Protein AF-A0AA43YA03-F1 (afdb_monomer)

pLDDT: mean 83.85, std 11.85, range [49.72, 96.44]

Nearest PDB structures (foldseek):
  6dg3-assembly2_C  TM=3.515E-01  e=8.436E-02  Lactiplantibacillus plantarum WCFS1
  5udv-assembly1_C  TM=3.396E-01  e=1.022E-01  Lactiplantibacillus plantarum WCFS1
  4kwe-assembly3_C  TM=3.617E-01  e=5.057E-01  Mycobacterium tuberculosis
  7ysz-assembly1_A  TM=4.944E-01  e=3.673E+00  Spiroplasma melliferum KC3
  8sue-assembly1_A  TM=3.814E-01  e=2.065E+00  Homo sapiens

Structure (mmCIF, N/CA/C/O backbone):
data_AF-A0AA43YA03-F1
#
_entry.id   AF-A0AA43YA03-F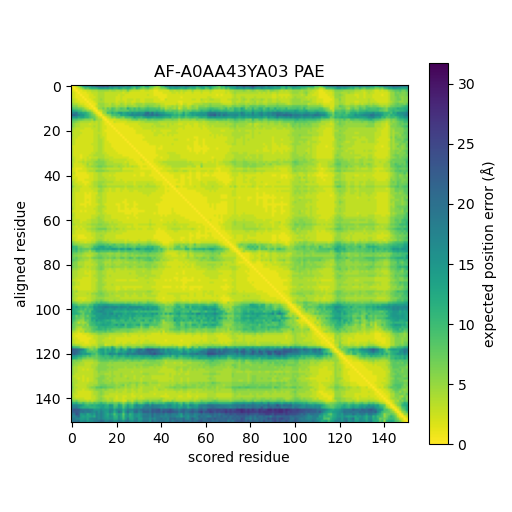1
#
loop_
_atom_site.group_PDB
_atom_site.id
_atom_site.type_symbol
_atom_site.label_atom_id
_atom_site.label_alt_id
_atom_site.label_comp_id
_atom_site.label_asym_id
_atom_site.label_entity_id
_atom_site.label_seq_id
_atom_site.pdbx_PDB_ins_code
_atom_site.Cartn_x
_atom_site.Cartn_y
_atom_site.Cartn_z
_atom_site.occupancy
_atom_site.B_iso_or_equiv
_atom_site.auth_seq_id
_atom_site.auth_comp_id
_atom_site.auth_asym_id
_atom_site.auth_atom_id
_atom_site.pdbx_PDB_model_num
ATOM 1 N N . MET A 1 1 ? -7.199 6.379 19.777 1.00 59.81 1 MET A N 1
ATOM 2 C CA . MET A 1 1 ? -6.595 5.049 19.534 1.00 59.81 1 MET A CA 1
ATOM 3 C C . MET A 1 1 ? -6.093 5.036 18.099 1.00 59.81 1 MET A C 1
ATOM 5 O O . MET A 1 1 ? -6.882 5.353 17.223 1.00 59.81 1 MET A O 1
ATOM 9 N N . ASN A 1 2 ? -4.805 4.774 17.850 1.00 81.88 2 ASN A N 1
ATOM 10 C CA . ASN A 1 2 ? -4.285 4.748 16.477 1.00 81.88 2 ASN A CA 1
ATOM 11 C C . ASN A 1 2 ? -4.699 3.446 15.801 1.00 81.88 2 ASN A C 1
ATOM 13 O O . ASN A 1 2 ? -4.346 2.366 16.273 1.00 81.88 2 ASN A O 1
ATOM 17 N N . ILE A 1 3 ? -5.461 3.560 14.718 1.00 88.06 3 ILE A N 1
ATOM 18 C CA . ILE A 1 3 ? -5.908 2.417 13.932 1.00 88.06 3 ILE A CA 1
ATOM 19 C C . ILE A 1 3 ? -5.074 2.396 12.658 1.00 88.06 3 ILE A C 1
ATOM 21 O O . ILE A 1 3 ? -5.125 3.319 11.843 1.00 88.06 3 ILE A O 1
ATOM 25 N N . THR A 1 4 ? -4.279 1.338 12.522 1.00 91.38 4 THR A N 1
ATOM 26 C CA . THR A 1 4 ? -3.304 1.202 11.444 1.00 91.38 4 THR A CA 1
ATOM 27 C C . THR A 1 4 ? -3.826 0.316 10.316 1.00 91.38 4 THR A C 1
ATOM 29 O O . THR A 1 4 ? -4.374 -0.764 10.561 1.00 91.38 4 THR A O 1
ATOM 32 N N . PHE A 1 5 ? -3.614 0.774 9.085 1.00 92.12 5 PHE A N 1
ATOM 33 C CA . PHE A 1 5 ? -3.935 0.090 7.841 1.00 92.12 5 PHE A CA 1
ATOM 34 C C . PHE A 1 5 ? -2.652 -0.204 7.064 1.00 92.12 5 PHE A C 1
ATOM 36 O O . PHE A 1 5 ? -1.873 0.701 6.768 1.00 92.12 5 PHE A O 1
ATOM 43 N N . SER A 1 6 ? -2.427 -1.471 6.737 1.00 91.88 6 SER A N 1
ATOM 44 C CA . SER A 1 6 ? -1.246 -1.922 6.006 1.00 91.88 6 SER A CA 1
ATOM 45 C C . SER A 1 6 ? -1.551 -2.285 4.565 1.00 91.88 6 SER A C 1
ATOM 47 O O . SER A 1 6 ? -2.638 -2.767 4.265 1.00 91.88 6 SER A O 1
ATOM 49 N N . ILE A 1 7 ? -0.573 -2.092 3.681 1.00 90.81 7 ILE A N 1
ATOM 50 C CA . ILE A 1 7 ? -0.689 -2.399 2.252 1.00 90.81 7 ILE A CA 1
ATOM 51 C C . ILE A 1 7 ? 0.424 -3.360 1.842 1.00 90.81 7 ILE A C 1
ATOM 53 O O . ILE A 1 7 ? 1.590 -3.123 2.151 1.00 90.81 7 ILE A O 1
ATOM 57 N N . LEU A 1 8 ? 0.063 -4.421 1.120 1.00 89.19 8 LEU A N 1
ATOM 58 C CA . LEU A 1 8 ? 0.986 -5.279 0.381 1.00 89.19 8 LEU A CA 1
ATOM 59 C C . LEU A 1 8 ? 0.431 -5.514 -1.023 1.00 89.19 8 LEU A C 1
ATOM 61 O O . LEU A 1 8 ? -0.762 -5.773 -1.195 1.00 89.19 8 LEU A O 1
ATOM 65 N N . ALA A 1 9 ? 1.302 -5.453 -2.026 1.00 86.56 9 ALA A N 1
ATOM 66 C CA . ALA A 1 9 ? 0.906 -5.630 -3.416 1.00 86.56 9 ALA A CA 1
ATOM 67 C C . ALA A 1 9 ? 1.963 -6.397 -4.199 1.00 86.56 9 ALA A C 1
ATOM 69 O O . ALA A 1 9 ? 3.133 -6.036 -4.181 1.00 86.56 9 ALA A O 1
ATOM 70 N N . ASP A 1 10 ? 1.555 -7.454 -4.895 1.00 79.44 10 ASP A N 1
ATOM 71 C CA . ASP A 1 10 ? 2.422 -8.202 -5.813 1.00 79.44 10 ASP A CA 1
ATOM 72 C C . ASP A 1 10 ? 1.587 -8.951 -6.867 1.00 79.44 10 ASP A C 1
ATOM 74 O O . ASP A 1 10 ? 1.527 -10.191 -6.858 1.00 79.44 10 ASP A O 1
ATOM 78 N N . PRO A 1 11 ? 0.861 -8.219 -7.731 1.00 73.25 11 PRO A N 1
ATOM 79 C CA . PRO A 1 11 ? 0.046 -8.821 -8.774 1.00 73.25 11 PRO A CA 1
ATOM 80 C C . PRO A 1 11 ? 0.935 -9.470 -9.849 1.00 73.25 11 PRO A C 1
ATOM 82 O O . PRO A 1 11 ? 1.856 -8.855 -10.376 1.00 73.25 11 PRO A O 1
ATOM 85 N N . LYS A 1 12 ? 0.635 -10.725 -10.210 1.00 70.06 12 LYS A N 1
ATOM 86 C CA . LYS A 1 12 ? 1.359 -11.473 -11.260 1.00 70.06 12 LYS A CA 1
ATOM 87 C C . LYS A 1 12 ? 0.868 -11.191 -12.688 1.00 70.06 12 LYS A C 1
ATOM 89 O O . LYS A 1 12 ? 1.496 -11.649 -13.638 1.00 70.06 12 LYS A O 1
ATOM 94 N N . ARG A 1 13 ? -0.271 -10.508 -12.859 1.00 64.19 13 ARG A N 1
ATOM 95 C CA . ARG A 1 13 ? -0.865 -10.255 -14.183 1.00 64.19 13 ARG A CA 1
ATOM 96 C C . ARG A 1 13 ? -0.096 -9.150 -14.913 1.00 64.19 13 ARG A C 1
ATOM 98 O O . ARG A 1 13 ? 0.183 -8.105 -14.334 1.00 64.19 13 ARG A O 1
ATOM 105 N N . GLN A 1 14 ? 0.210 -9.386 -16.190 1.00 58.03 14 GLN A N 1
ATOM 106 C CA . GLN A 1 14 ? 0.909 -8.419 -17.048 1.00 58.03 14 GLN A CA 1
ATOM 107 C C . GLN A 1 14 ? 0.011 -7.243 -17.470 1.00 58.03 14 GLN A C 1
ATOM 109 O O . GLN A 1 14 ? 0.516 -6.142 -17.667 1.00 58.03 14 GLN A O 1
ATOM 114 N N . SER A 1 15 ? -1.310 -7.441 -17.547 1.00 69.88 15 SER A N 1
ATOM 115 C CA . SER A 1 15 ? -2.286 -6.383 -17.828 1.00 69.88 15 SER A CA 1
ATOM 116 C C . SER A 1 15 ? -3.125 -6.080 -16.586 1.00 69.88 15 SER A C 1
ATOM 118 O O . SER A 1 15 ? -3.988 -6.870 -16.199 1.00 69.88 15 SER A O 1
ATOM 120 N N . ILE A 1 16 ? -2.868 -4.935 -15.959 1.00 76.62 16 ILE A N 1
ATOM 121 C CA . ILE A 1 16 ? -3.668 -4.401 -14.852 1.00 76.62 16 ILE A CA 1
ATOM 122 C C . ILE A 1 16 ? -4.315 -3.111 -15.336 1.00 76.62 16 ILE A C 1
ATOM 124 O O . ILE A 1 16 ? -3.610 -2.197 -15.767 1.00 76.62 16 ILE A O 1
ATOM 128 N N . ASP A 1 17 ? -5.641 -3.023 -15.231 1.00 83.12 17 ASP A N 1
ATOM 129 C CA . ASP A 1 17 ? -6.345 -1.754 -15.398 1.00 83.12 17 ASP A CA 1
ATOM 130 C C . ASP A 1 17 ? -6.129 -0.884 -14.154 1.00 83.12 17 ASP A C 1
ATOM 132 O O . ASP A 1 17 ? -6.839 -0.967 -13.148 1.00 83.12 17 ASP A O 1
ATOM 136 N N . TRP A 1 18 ? -5.095 -0.051 -14.225 1.00 84.31 18 TRP A N 1
ATOM 137 C CA . TRP A 1 18 ? -4.732 0.862 -13.151 1.00 84.31 18 TRP A CA 1
ATOM 138 C C . TRP A 1 18 ? -5.800 1.911 -12.859 1.00 84.31 18 TRP A C 1
ATOM 140 O O . TRP A 1 18 ? -5.903 2.341 -11.714 1.00 84.31 18 TRP A O 1
ATOM 150 N N . THR A 1 19 ? -6.617 2.291 -13.841 1.00 87.19 19 THR A N 1
ATOM 151 C CA . THR A 1 19 ? -7.699 3.263 -13.641 1.00 87.19 19 THR A CA 1
ATOM 152 C C . THR A 1 19 ? -8.731 2.699 -12.668 1.00 87.19 19 THR A C 1
ATOM 154 O O . THR A 1 19 ? -9.107 3.357 -11.694 1.00 87.19 19 THR A O 1
ATOM 157 N N . LYS A 1 20 ? -9.128 1.438 -12.878 1.00 85.75 20 LYS A N 1
ATOM 158 C CA . LYS A 1 20 ? -10.051 0.721 -11.991 1.00 85.75 20 LYS A CA 1
ATOM 159 C C . LYS A 1 20 ? -9.452 0.512 -10.597 1.00 85.75 20 LYS A C 1
ATOM 161 O O . LYS A 1 20 ? -10.113 0.806 -9.602 1.00 85.75 20 LYS A O 1
ATOM 166 N N . VAL A 1 21 ? -8.195 0.064 -10.522 1.00 86.62 21 VAL A N 1
ATOM 167 C CA . VAL A 1 21 ? -7.487 -0.156 -9.247 1.00 86.62 21 VAL A CA 1
ATOM 168 C C . VAL A 1 21 ? -7.404 1.133 -8.431 1.00 86.62 21 VAL A C 1
ATOM 170 O O . VAL A 1 21 ? -7.757 1.130 -7.253 1.00 86.62 21 VAL A O 1
ATOM 173 N N . ILE A 1 22 ? -6.991 2.246 -9.046 1.00 88.88 22 ILE A N 1
ATOM 174 C CA . ILE A 1 22 ? -6.895 3.546 -8.372 1.00 88.88 22 ILE A CA 1
ATOM 175 C C . ILE A 1 22 ? -8.264 3.956 -7.827 1.00 88.88 22 ILE A C 1
ATOM 177 O O . ILE A 1 22 ? -8.369 4.231 -6.636 1.00 88.88 22 ILE A O 1
ATOM 181 N N . SER A 1 23 ? -9.325 3.898 -8.641 1.00 89.50 23 SER A N 1
ATOM 182 C CA . SER A 1 23 ? -10.693 4.246 -8.220 1.00 89.50 23 SER A CA 1
ATOM 183 C C . SER A 1 23 ? -11.170 3.450 -6.992 1.00 89.50 23 SER A C 1
ATOM 185 O O . SER A 1 23 ? -11.755 4.007 -6.053 1.00 89.50 23 SER A O 1
ATOM 187 N N . GLN A 1 24 ? -10.869 2.150 -6.948 1.00 89.00 24 GLN A N 1
ATOM 188 C CA . GLN A 1 24 ? -11.209 1.291 -5.813 1.00 89.00 24 GLN A CA 1
ATOM 189 C C . GLN A 1 24 ? -10.418 1.668 -4.558 1.00 89.00 24 GLN A C 1
ATOM 191 O O . GLN A 1 24 ? -10.992 1.769 -3.474 1.00 89.00 24 GLN A O 1
ATOM 196 N N . ILE A 1 25 ? -9.118 1.924 -4.700 1.00 91.06 25 ILE A N 1
ATOM 197 C CA . ILE A 1 25 ? -8.256 2.367 -3.600 1.00 91.06 25 ILE A CA 1
ATOM 198 C C . ILE A 1 25 ? -8.714 3.714 -3.059 1.00 91.06 25 ILE A C 1
ATOM 200 O O . ILE A 1 25 ? -8.706 3.911 -1.842 1.00 91.06 25 ILE A O 1
ATOM 204 N N . GLU A 1 26 ? -9.174 4.624 -3.920 1.00 91.75 26 GLU A N 1
ATOM 205 C CA . GLU A 1 26 ? -9.724 5.886 -3.448 1.00 91.75 26 GLU A CA 1
ATOM 206 C C . GLU A 1 26 ? -10.944 5.690 -2.561 1.00 91.75 26 GLU A C 1
ATOM 208 O O . GLU A 1 26 ? -11.049 6.299 -1.492 1.00 91.75 26 GLU A O 1
ATOM 213 N N . THR A 1 27 ? -11.862 4.843 -3.023 1.00 91.31 27 THR A N 1
ATOM 214 C CA . THR A 1 27 ? -13.092 4.512 -2.307 1.00 91.31 27 THR A CA 1
ATOM 215 C C . THR A 1 27 ? -12.754 3.886 -0.961 1.00 91.31 27 THR A C 1
ATOM 217 O O . THR A 1 27 ? -13.173 4.401 0.074 1.00 91.31 27 THR A O 1
ATOM 220 N N . LEU A 1 28 ? -11.897 2.861 -0.960 1.00 91.19 28 LEU A N 1
ATOM 221 C CA . LEU A 1 28 ? -11.467 2.186 0.258 1.00 91.19 28 LEU A CA 1
ATOM 222 C C . LEU A 1 28 ? -10.825 3.143 1.250 1.00 91.19 28 LEU A C 1
ATOM 224 O O . LEU A 1 28 ? -11.183 3.134 2.421 1.00 91.19 28 LEU A O 1
ATOM 228 N N . THR A 1 29 ? -9.892 3.978 0.793 1.00 92.25 29 THR A N 1
ATOM 229 C CA . THR A 1 29 ? -9.159 4.899 1.669 1.00 92.25 29 THR A CA 1
ATOM 230 C C . THR A 1 29 ? -10.118 5.859 2.366 1.00 92.25 29 THR A C 1
ATOM 232 O O . THR A 1 29 ? -10.015 6.065 3.573 1.00 92.25 29 THR A O 1
ATOM 235 N N . LYS A 1 30 ? -11.101 6.405 1.636 1.00 92.94 30 LYS A N 1
ATOM 236 C CA . LYS A 1 30 ? -12.136 7.277 2.211 1.00 92.94 30 LYS A CA 1
ATOM 237 C C . LYS A 1 30 ? -12.988 6.520 3.234 1.00 92.94 30 LYS A C 1
ATOM 239 O O . LYS A 1 30 ? -13.192 7.040 4.330 1.00 92.94 30 LYS A O 1
ATOM 244 N N . THR A 1 31 ? -13.438 5.310 2.900 1.00 91.75 31 THR A N 1
ATOM 245 C CA . THR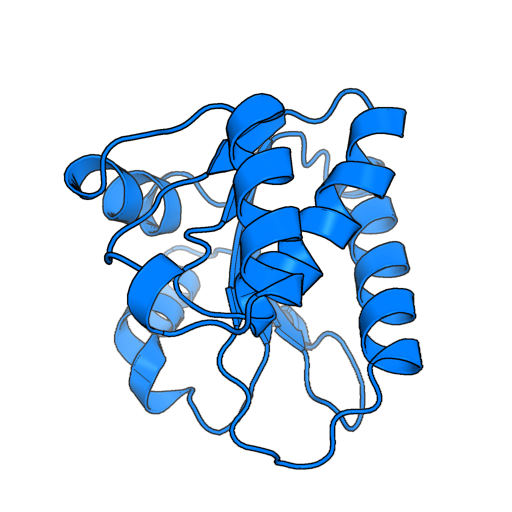 A 1 31 ? -14.246 4.456 3.785 1.00 91.75 31 THR A CA 1
ATOM 246 C C . THR A 1 31 ? -13.503 4.136 5.077 1.00 91.75 31 THR A C 1
ATOM 248 O O . THR A 1 31 ? -14.006 4.427 6.159 1.00 91.75 31 THR A O 1
ATOM 251 N N . VAL A 1 32 ? -12.269 3.632 5.002 1.00 91.31 32 VAL A N 1
ATOM 252 C CA . VAL A 1 32 ? -11.553 3.201 6.210 1.00 91.31 32 VAL A CA 1
ATOM 253 C C . VAL A 1 32 ? -11.187 4.363 7.131 1.00 91.31 32 VAL A C 1
ATOM 255 O O . VAL A 1 32 ? -11.154 4.193 8.349 1.00 91.31 32 VAL A O 1
ATOM 258 N N . ILE A 1 33 ? -10.972 5.561 6.585 1.00 91.19 33 ILE A N 1
ATOM 259 C CA . ILE A 1 33 ? -10.774 6.769 7.393 1.00 91.19 33 ILE A CA 1
ATOM 260 C C . ILE A 1 33 ? -12.086 7.189 8.064 1.00 91.19 33 ILE A C 1
ATOM 262 O O . ILE A 1 33 ? -12.122 7.365 9.280 1.00 91.19 33 ILE A O 1
ATOM 266 N N 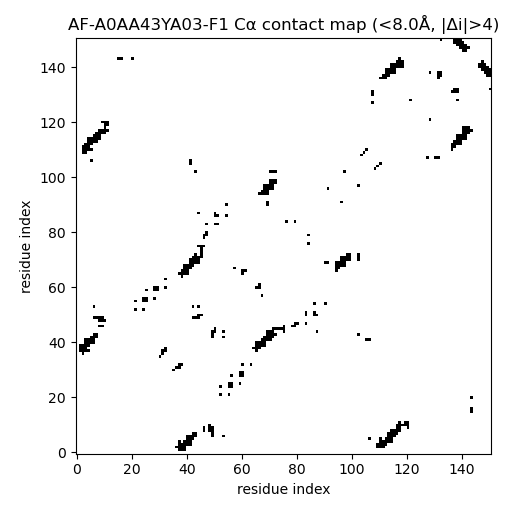. ARG A 1 34 ? -13.161 7.353 7.283 1.00 90.69 34 ARG A N 1
ATOM 267 C CA . ARG A 1 34 ? -14.422 7.949 7.758 1.00 90.69 34 ARG A CA 1
ATOM 268 C C . ARG A 1 34 ? -15.235 7.009 8.638 1.00 90.69 34 ARG A C 1
ATOM 270 O O . ARG A 1 34 ? -15.761 7.435 9.657 1.00 90.69 34 ARG A O 1
ATOM 277 N N . GLU A 1 35 ? -15.341 5.751 8.236 1.00 90.50 35 GLU A N 1
ATOM 278 C CA . GLU A 1 35 ? -16.229 4.771 8.865 1.00 90.50 35 GLU A CA 1
ATOM 279 C C . GLU A 1 35 ? -15.483 3.897 9.871 1.00 90.50 35 GLU A C 1
ATOM 281 O O . GLU A 1 35 ? -16.046 3.476 10.880 1.00 90.50 35 GLU A O 1
ATOM 286 N N . ASN A 1 36 ? -14.197 3.629 9.628 1.00 88.62 36 ASN A N 1
ATOM 287 C CA . ASN A 1 36 ? -13.416 2.724 10.470 1.00 88.62 36 ASN A CA 1
ATOM 288 C C . ASN A 1 36 ? -12.382 3.424 11.364 1.00 88.62 36 ASN A C 1
ATOM 290 O O . ASN A 1 36 ? -11.692 2.738 12.127 1.00 88.62 36 ASN A O 1
ATOM 294 N N . GLY A 1 37 ? -12.273 4.754 11.283 1.00 90.31 37 GLY A N 1
ATOM 295 C CA . GLY A 1 37 ? -11.373 5.561 12.109 1.00 90.31 37 GLY A CA 1
ATOM 296 C C . GLY A 1 37 ? -9.886 5.294 11.861 1.00 90.31 37 GLY A C 1
ATOM 297 O O . GLY A 1 37 ? -9.063 5.554 12.741 1.00 90.31 37 GLY A O 1
ATOM 298 N N . VAL A 1 38 ? -9.525 4.736 10.699 1.00 92.75 38 VAL A N 1
ATOM 299 C CA . VAL A 1 38 ? -8.124 4.559 10.304 1.00 92.75 38 VAL A CA 1
ATOM 300 C C . VAL A 1 38 ? -7.469 5.925 10.192 1.00 92.75 38 VAL A C 1
ATOM 302 O O . VAL A 1 38 ? -7.927 6.793 9.457 1.00 92.75 38 VAL A O 1
ATOM 305 N N . ASN A 1 39 ? -6.357 6.097 10.897 1.00 93.06 39 ASN A N 1
ATOM 306 C CA . ASN A 1 39 ? -5.603 7.346 10.906 1.00 93.06 39 ASN A CA 1
ATOM 307 C C . ASN A 1 39 ? -4.110 7.145 10.626 1.00 93.06 39 ASN A C 1
ATOM 309 O O . ASN A 1 39 ? -3.362 8.115 10.605 1.00 93.06 39 ASN A O 1
ATOM 313 N N . THR A 1 40 ? -3.661 5.901 10.440 1.00 94.38 40 THR A N 1
ATOM 314 C CA . THR A 1 40 ? -2.264 5.572 10.152 1.00 94.38 40 THR A CA 1
ATOM 315 C C . THR A 1 40 ? -2.192 4.559 9.016 1.00 94.38 40 THR A C 1
ATOM 317 O O . THR A 1 40 ? -2.780 3.484 9.117 1.00 94.38 40 THR A O 1
ATOM 320 N N . PHE A 1 41 ? -1.422 4.856 7.976 1.00 94.75 41 PHE A N 1
ATOM 321 C CA . PHE A 1 41 ? -1.193 3.973 6.836 1.00 94.75 41 PHE A CA 1
ATOM 322 C C . PHE A 1 41 ? 0.270 3.556 6.770 1.00 94.75 41 PHE A C 1
ATOM 324 O O . PHE A 1 41 ? 1.167 4.386 6.908 1.00 94.75 41 PHE A O 1
ATOM 331 N N . VAL A 1 42 ? 0.509 2.265 6.563 1.00 93.50 42 VAL A N 1
ATOM 332 C CA . VAL A 1 42 ? 1.849 1.676 6.554 1.00 93.50 42 VAL A CA 1
ATOM 333 C C . VAL A 1 42 ? 2.048 0.900 5.265 1.00 93.50 42 VAL A C 1
ATOM 335 O O . VAL A 1 42 ? 1.296 -0.034 4.978 1.00 93.50 42 VAL A O 1
ATOM 338 N N . CYS A 1 43 ? 3.096 1.235 4.523 1.00 92.25 43 CYS A N 1
ATOM 339 C CA . CYS A 1 43 ? 3.484 0.500 3.327 1.00 92.25 43 CYS A CA 1
ATOM 340 C C . CYS A 1 43 ? 4.991 0.221 3.344 1.00 92.25 43 CYS A C 1
ATOM 342 O O . CYS A 1 43 ? 5.777 1.091 3.732 1.00 92.25 43 CYS A O 1
ATOM 344 N N . PRO A 1 44 ? 5.434 -0.979 2.946 1.00 89.75 44 PRO A N 1
ATOM 345 C CA . PRO A 1 44 ? 6.854 -1.244 2.808 1.00 89.75 44 PRO A CA 1
ATOM 346 C C . PRO A 1 44 ? 7.444 -0.754 1.481 1.00 89.75 44 PRO A C 1
ATOM 348 O O . PRO A 1 44 ? 8.657 -0.592 1.404 1.00 89.75 44 PRO A O 1
ATOM 351 N N . CYS A 1 45 ? 6.622 -0.501 0.454 1.00 91.38 45 CYS A N 1
ATOM 352 C CA . CYS A 1 45 ? 7.059 -0.026 -0.867 1.00 91.38 45 CYS A CA 1
ATOM 353 C C . CYS A 1 45 ? 8.237 -0.828 -1.452 1.00 91.38 45 CYS A C 1
ATOM 355 O O . CYS A 1 45 ? 9.205 -0.267 -1.953 1.00 91.38 45 CYS A O 1
ATOM 357 N N . ASN A 1 46 ? 8.165 -2.157 -1.389 1.00 88.44 46 ASN A N 1
ATOM 358 C CA . ASN A 1 46 ? 9.201 -3.074 -1.861 1.00 88.44 46 ASN A CA 1
ATOM 359 C C . ASN A 1 46 ? 9.163 -3.322 -3.377 1.00 88.44 46 ASN A C 1
ATOM 361 O O . ASN A 1 46 ? 10.031 -4.024 -3.898 1.00 88.44 46 ASN A O 1
ATOM 365 N N . ASN A 1 47 ? 8.151 -2.819 -4.084 1.00 89.12 47 ASN A N 1
ATOM 366 C CA . ASN A 1 47 ? 8.025 -2.924 -5.535 1.00 89.12 47 ASN A CA 1
ATOM 367 C C . ASN A 1 47 ? 7.211 -1.753 -6.110 1.00 89.12 47 ASN A C 1
ATOM 369 O O . ASN A 1 47 ? 6.645 -0.946 -5.374 1.00 89.12 47 ASN A O 1
ATOM 373 N N . SER A 1 48 ? 7.138 -1.681 -7.443 1.00 89.94 48 SER A N 1
ATOM 374 C CA . SER A 1 48 ? 6.445 -0.588 -8.135 1.00 89.94 48 SER A CA 1
ATOM 375 C C . SER A 1 48 ? 4.953 -0.498 -7.801 1.00 89.94 48 SER A C 1
ATOM 377 O O . SER A 1 48 ? 4.427 0.606 -7.716 1.00 89.94 48 SER A O 1
ATOM 379 N N . TYR A 1 49 ? 4.277 -1.629 -7.586 1.00 89.62 49 TYR A N 1
ATOM 380 C CA . TYR A 1 49 ? 2.845 -1.650 -7.289 1.00 89.62 49 TYR A CA 1
ATOM 381 C C . TYR A 1 49 ? 2.556 -1.038 -5.919 1.00 89.62 49 TYR A C 1
ATOM 383 O O . TYR A 1 49 ? 1.697 -0.171 -5.797 1.00 89.62 49 TYR A O 1
ATOM 391 N N . GLU A 1 50 ? 3.320 -1.438 -4.902 1.00 92.12 50 GLU A N 1
ATOM 392 C CA . GLU A 1 50 ? 3.206 -0.889 -3.548 1.00 92.12 50 GLU A CA 1
ATOM 393 C C . GLU A 1 50 ? 3.479 0.620 -3.517 1.00 92.12 50 GLU A C 1
ATOM 395 O O . GLU A 1 50 ? 2.784 1.347 -2.812 1.00 92.12 50 GLU A O 1
ATOM 400 N N . ILE A 1 51 ? 4.436 1.100 -4.321 1.00 93.94 51 ILE A N 1
ATOM 401 C CA . ILE A 1 51 ? 4.752 2.531 -4.442 1.00 93.94 51 ILE A CA 1
ATOM 402 C C . ILE A 1 51 ? 3.568 3.310 -5.030 1.00 93.94 51 ILE A C 1
ATOM 404 O O . ILE A 1 51 ? 3.154 4.311 -4.454 1.00 93.94 51 ILE A O 1
ATOM 408 N N . ILE A 1 52 ? 2.998 2.840 -6.145 1.00 92.19 52 ILE A N 1
ATOM 409 C CA . ILE A 1 52 ? 1.872 3.509 -6.824 1.00 92.19 52 ILE A CA 1
ATOM 410 C C . ILE A 1 52 ? 0.630 3.549 -5.924 1.00 92.19 52 ILE A C 1
ATOM 412 O O . ILE A 1 52 ? -0.025 4.586 -5.793 1.00 92.19 52 ILE A O 1
ATOM 416 N N . LEU A 1 53 ? 0.310 2.424 -5.278 1.00 93.00 53 LEU A N 1
ATOM 417 C CA . LEU A 1 53 ? -0.828 2.347 -4.364 1.00 93.00 53 LEU A CA 1
ATOM 418 C C . LEU A 1 53 ? -0.642 3.260 -3.153 1.00 93.00 53 LEU A C 1
ATOM 420 O O . LEU A 1 53 ? -1.585 3.934 -2.743 1.00 93.00 53 LEU A O 1
ATOM 424 N N . PHE A 1 54 ? 0.561 3.296 -2.579 1.00 95.56 54 PHE A N 1
ATOM 425 C CA . PHE A 1 54 ? 0.809 4.106 -1.396 1.00 95.56 54 PHE A CA 1
ATOM 426 C C . PHE A 1 54 ? 0.786 5.602 -1.700 1.00 95.56 54 PHE A C 1
ATOM 428 O O . PHE A 1 54 ? 0.181 6.341 -0.930 1.00 95.56 54 PHE A O 1
ATOM 435 N N . ASP A 1 55 ? 1.339 6.038 -2.836 1.00 95.88 55 ASP A N 1
ATOM 436 C CA . ASP A 1 55 ? 1.200 7.424 -3.301 1.00 95.88 55 ASP A CA 1
ATOM 437 C C . ASP A 1 55 ? -0.279 7.823 -3.422 1.00 95.88 55 ASP A C 1
ATOM 439 O O . ASP A 1 55 ? -0.707 8.816 -2.836 1.00 95.88 55 ASP A O 1
ATOM 443 N N . THR A 1 56 ? -1.097 6.982 -4.065 1.00 94.50 56 THR A N 1
ATOM 444 C CA . THR A 1 56 ? -2.551 7.206 -4.187 1.00 94.50 56 THR A CA 1
ATOM 445 C C . THR A 1 56 ? -3.210 7.393 -2.814 1.00 94.50 56 THR A C 1
ATOM 447 O O . THR A 1 56 ? -3.980 8.331 -2.597 1.00 94.50 56 THR A O 1
ATOM 450 N N . ILE A 1 57 ? -2.876 6.530 -1.853 1.00 95.56 57 ILE A N 1
ATOM 451 C CA . ILE A 1 57 ? -3.396 6.597 -0.482 1.00 95.56 57 ILE A CA 1
ATOM 452 C C . ILE A 1 57 ? -2.931 7.875 0.230 1.00 95.56 57 ILE A C 1
ATOM 454 O O . ILE A 1 57 ? -3.734 8.503 0.924 1.00 95.56 57 ILE A O 1
ATOM 458 N N . ILE A 1 58 ? -1.679 8.300 0.037 1.00 96.44 58 ILE A N 1
ATOM 459 C CA . ILE A 1 58 ? -1.130 9.541 0.603 1.00 96.44 58 ILE A CA 1
ATOM 460 C C . ILE A 1 58 ? -1.910 10.757 0.099 1.00 96.44 58 ILE A C 1
ATOM 462 O O . ILE A 1 58 ? -2.380 11.558 0.912 1.00 96.44 58 ILE A O 1
ATOM 466 N N . GLN A 1 59 ? -2.115 10.877 -1.217 1.00 95.06 59 GLN A N 1
ATOM 467 C CA . GLN A 1 59 ? -2.821 12.023 -1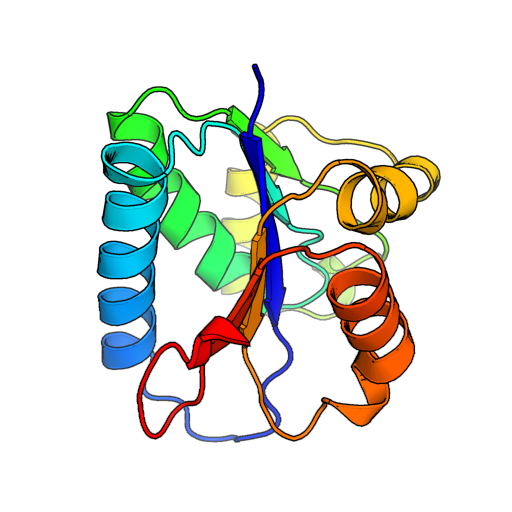.809 1.00 95.06 59 GLN A CA 1
ATOM 468 C C . GLN A 1 59 ? -4.253 12.178 -1.274 1.00 95.06 59 GLN A C 1
ATOM 470 O O . GLN A 1 59 ? -4.783 13.289 -1.167 1.00 95.06 59 GLN A O 1
ATOM 475 N N . ILE A 1 60 ? -4.890 11.066 -0.911 1.00 94.12 60 ILE A N 1
ATOM 476 C CA . ILE A 1 60 ? -6.253 11.054 -0.382 1.00 94.12 60 ILE A CA 1
ATOM 477 C C . ILE A 1 60 ? -6.245 11.289 1.121 1.00 94.12 60 ILE A C 1
ATOM 479 O O . ILE A 1 60 ? -6.925 12.195 1.599 1.00 94.12 60 ILE A O 1
ATOM 483 N N . GLY A 1 61 ? -5.472 10.503 1.871 1.00 93.31 61 GLY A N 1
ATOM 484 C CA . GLY A 1 61 ? -5.473 10.534 3.330 1.00 93.31 61 GLY A CA 1
ATOM 485 C C . GLY A 1 61 ? -4.902 11.829 3.918 1.00 93.31 61 GLY A C 1
ATOM 486 O O . GLY A 1 61 ? -5.309 12.216 5.012 1.00 93.31 61 GLY A O 1
ATOM 487 N N . LYS A 1 62 ? -4.041 12.558 3.189 1.00 94.00 62 LYS A N 1
ATOM 488 C CA . LYS A 1 62 ? -3.573 13.899 3.588 1.00 94.00 62 LYS A CA 1
ATOM 489 C C . LYS A 1 62 ? -4.729 14.873 3.809 1.00 94.00 62 LYS A C 1
ATOM 491 O O . LYS A 1 62 ? -4.699 15.651 4.755 1.00 94.00 62 LYS A O 1
ATOM 496 N N . LYS A 1 63 ? -5.792 14.771 3.003 1.00 94.00 63 LYS A N 1
ATOM 497 C CA . LYS A 1 63 ? -7.012 15.591 3.140 1.00 94.00 63 LYS A CA 1
ATOM 498 C C . LYS A 1 63 ? -7.779 15.308 4.437 1.00 94.00 63 LYS A C 1
ATOM 500 O O . LYS A 1 63 ? -8.698 16.044 4.775 1.00 94.00 63 LYS A O 1
ATOM 505 N N . PHE A 1 64 ? -7.410 14.243 5.147 1.00 92.38 64 PHE A N 1
ATOM 506 C CA . PHE A 1 64 ? -8.023 13.791 6.390 1.00 92.38 64 PHE A CA 1
ATOM 507 C C . PHE A 1 64 ? -7.028 13.751 7.561 1.00 92.38 64 PHE A C 1
ATOM 509 O O . PHE A 1 64 ? -7.301 13.086 8.558 1.00 92.38 64 PHE A O 1
ATOM 516 N N . ASN A 1 65 ? -5.876 14.428 7.457 1.00 91.81 65 ASN A N 1
ATOM 517 C CA . ASN A 1 65 ? -4.827 14.437 8.487 1.00 91.81 65 ASN A CA 1
ATOM 518 C C . ASN A 1 65 ? -4.350 13.030 8.904 1.00 91.81 65 ASN A C 1
ATOM 520 O O . ASN A 1 65 ? -3.986 12.802 10.059 1.00 91.81 65 ASN A O 1
ATOM 524 N N . ALA A 1 66 ? -4.359 12.070 7.974 1.00 94.00 66 ALA A N 1
ATOM 525 C CA . ALA A 1 66 ? -3.825 10.742 8.235 1.00 94.00 66 ALA A CA 1
ATOM 526 C C . ALA A 1 66 ? -2.290 10.769 8.329 1.00 94.00 66 ALA A C 1
ATOM 528 O O . ALA A 1 66 ? -1.614 11.551 7.661 1.00 94.00 66 ALA A O 1
ATOM 529 N N . LYS A 1 67 ? -1.740 9.870 9.143 1.00 95.00 67 LYS A N 1
ATOM 530 C CA . LYS A 1 67 ? -0.306 9.620 9.267 1.00 95.00 67 LYS A CA 1
ATOM 531 C C . LYS A 1 67 ? 0.133 8.537 8.285 1.00 95.00 67 LYS A C 1
ATOM 533 O O . LYS A 1 67 ? -0.548 7.523 8.130 1.00 95.00 67 LYS A O 1
ATOM 538 N N . PHE A 1 68 ? 1.306 8.705 7.686 1.00 95.06 68 PHE A N 1
ATOM 539 C CA . PHE A 1 68 ? 1.866 7.767 6.715 1.00 95.06 68 PHE A CA 1
ATOM 540 C C . PHE A 1 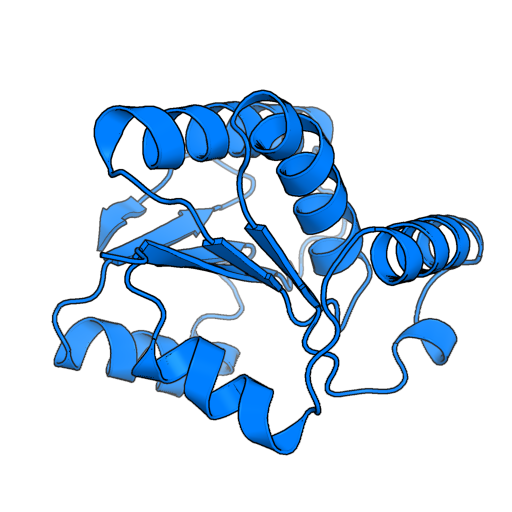68 ? 3.240 7.297 7.160 1.00 95.06 68 PHE A C 1
ATOM 542 O O . PHE A 1 68 ? 4.046 8.093 7.640 1.00 95.06 68 PHE A O 1
ATOM 549 N N . ILE A 1 69 ? 3.490 6.001 7.006 1.00 93.50 69 ILE A N 1
ATOM 550 C CA . ILE A 1 69 ? 4.743 5.371 7.394 1.00 93.50 69 ILE A CA 1
ATOM 551 C C . ILE A 1 69 ? 5.247 4.492 6.249 1.00 93.50 69 ILE A C 1
ATOM 553 O O . ILE A 1 69 ? 4.590 3.527 5.845 1.00 93.50 69 ILE A O 1
ATOM 557 N N . LEU A 1 70 ? 6.443 4.805 5.768 1.00 92.19 70 LEU A N 1
ATOM 558 C CA . LEU A 1 70 ? 7.214 3.989 4.845 1.00 92.19 70 LEU A CA 1
ATOM 559 C C . LEU A 1 70 ? 8.158 3.079 5.633 1.00 92.19 70 LEU A C 1
ATOM 561 O O . LEU A 1 70 ? 8.882 3.512 6.527 1.00 92.19 70 LEU A O 1
ATOM 565 N N . THR A 1 71 ? 8.153 1.793 5.302 1.00 88.31 71 THR A N 1
ATOM 566 C CA . THR A 1 71 ? 8.851 0.776 6.094 1.00 88.31 71 THR A CA 1
ATOM 567 C C . THR A 1 71 ? 9.670 -0.179 5.211 1.00 88.31 71 THR A C 1
ATOM 569 O O . THR A 1 71 ? 9.368 -1.371 5.106 1.00 88.31 71 THR A O 1
ATOM 572 N N . PRO A 1 72 ? 10.701 0.339 4.521 1.00 81.50 72 PRO A N 1
ATOM 573 C CA . PRO A 1 72 ? 11.358 -0.363 3.427 1.00 81.50 72 PRO A CA 1
ATOM 574 C C . PRO A 1 72 ? 12.163 -1.559 3.935 1.00 81.50 72 PRO A C 1
ATOM 576 O O . PRO A 1 72 ? 12.833 -1.471 4.960 1.00 81.50 72 PRO A O 1
ATOM 579 N N . TYR A 1 73 ? 12.129 -2.679 3.205 1.00 73.31 73 TYR A N 1
ATOM 580 C CA . TYR A 1 73 ? 12.888 -3.893 3.557 1.00 73.31 73 TYR A CA 1
ATOM 581 C C . TYR A 1 73 ? 13.960 -4.290 2.556 1.00 73.31 73 TYR A C 1
ATOM 583 O O . TYR A 1 73 ? 14.758 -5.191 2.817 1.00 73.31 73 TYR A O 1
ATOM 591 N N . LYS A 1 74 ? 13.944 -3.676 1.379 1.00 73.94 74 LYS A N 1
ATOM 592 C CA . LYS A 1 74 ? 14.866 -3.964 0.290 1.00 73.94 74 LYS A CA 1
ATOM 593 C C . LYS A 1 74 ? 15.258 -2.664 -0.386 1.00 73.94 74 LYS A C 1
ATOM 595 O O . LYS A 1 74 ? 14.521 -1.682 -0.344 1.00 73.94 74 LYS A O 1
ATOM 600 N N . ASN A 1 75 ? 16.386 -2.700 -1.084 1.00 82.06 75 ASN A N 1
ATOM 601 C CA . ASN A 1 75 ? 16.808 -1.617 -1.966 1.00 82.06 75 ASN A CA 1
ATOM 602 C C . ASN A 1 75 ? 15.949 -1.605 -3.241 1.00 82.06 75 ASN A C 1
ATOM 604 O O . ASN A 1 75 ? 16.411 -1.997 -4.313 1.00 82.06 75 ASN A O 1
ATOM 608 N N . VAL A 1 76 ? 14.689 -1.173 -3.106 1.00 86.25 76 VAL A N 1
ATOM 609 C CA . VAL A 1 76 ? 13.680 -1.151 -4.178 1.00 86.25 76 VAL A CA 1
ATOM 610 C C . VAL A 1 76 ? 14.100 -0.279 -5.360 1.00 86.25 76 VAL A C 1
ATOM 612 O O . VAL A 1 76 ? 13.779 -0.592 -6.503 1.00 86.25 76 VAL A O 1
ATOM 615 N N . GLU A 1 77 ? 14.905 0.757 -5.112 1.00 86.25 77 GLU A N 1
ATOM 616 C CA . GLU A 1 77 ? 15.409 1.671 -6.139 1.00 86.25 77 GLU A CA 1
ATOM 617 C C . GLU A 1 77 ? 16.210 0.989 -7.254 1.00 86.25 77 GLU A C 1
ATOM 619 O O . GLU A 1 77 ? 16.322 1.551 -8.340 1.00 86.25 77 GLU A O 1
ATOM 624 N N . LYS A 1 78 ? 16.778 -0.199 -6.997 1.00 87.31 78 LYS A N 1
ATOM 625 C CA . LYS A 1 78 ? 17.511 -0.985 -8.004 1.00 87.31 78 LYS A CA 1
ATOM 626 C C . LYS A 1 78 ? 16.592 -1.803 -8.915 1.00 87.31 78 LYS A C 1
ATOM 628 O O . LYS A 1 78 ? 17.054 -2.337 -9.914 1.00 87.31 78 LYS A O 1
ATOM 633 N N . THR A 1 79 ? 15.320 -1.947 -8.548 1.00 86.69 79 THR A N 1
ATOM 634 C CA . THR A 1 79 ? 14.374 -2.888 -9.173 1.00 86.69 79 THR A CA 1
ATOM 635 C C . THR A 1 79 ? 13.157 -2.212 -9.803 1.00 86.69 79 THR A C 1
ATOM 637 O O . THR A 1 79 ? 12.270 -2.894 -10.308 1.00 86.69 79 THR A O 1
ATOM 640 N N . ILE A 1 80 ? 13.079 -0.881 -9.755 1.00 88.81 80 ILE A N 1
ATOM 641 C CA . ILE A 1 80 ? 11.943 -0.098 -10.256 1.00 88.81 80 ILE A CA 1
ATOM 642 C C . ILE A 1 80 ? 12.378 0.835 -11.384 1.00 88.81 80 ILE A C 1
ATOM 644 O O . ILE A 1 80 ? 13.542 1.216 -11.477 1.00 88.81 80 ILE A O 1
ATOM 648 N N . SER A 1 81 ? 11.430 1.214 -12.243 1.00 90.94 81 SER A N 1
ATOM 649 C CA . SER A 1 81 ? 11.683 2.157 -13.336 1.00 90.94 81 SER A CA 1
ATOM 650 C C . SER A 1 81 ? 12.035 3.555 -12.813 1.00 90.94 81 SER A C 1
ATOM 652 O O . SER A 1 81 ? 11.673 3.919 -11.692 1.00 90.94 81 SER A O 1
ATOM 654 N N . SER A 1 82 ? 12.661 4.387 -13.651 1.00 91.50 82 SER A N 1
ATOM 655 C CA . SER A 1 82 ? 12.980 5.782 -13.310 1.00 91.50 82 SER A CA 1
ATOM 656 C C . SER A 1 82 ? 11.743 6.593 -12.904 1.00 91.50 82 SER A C 1
ATOM 658 O O . SER A 1 82 ? 11.803 7.374 -11.957 1.00 91.50 82 SER A O 1
ATOM 660 N N . LYS A 1 83 ? 10.598 6.361 -13.567 1.00 92.50 83 LYS A N 1
ATOM 661 C CA . LYS A 1 83 ? 9.318 7.006 -13.228 1.00 92.50 83 LYS A CA 1
ATOM 662 C C . LYS A 1 83 ? 8.873 6.641 -11.811 1.00 92.50 83 LYS A C 1
ATOM 664 O O . LYS A 1 83 ? 8.522 7.518 -11.027 1.00 92.50 83 LYS A O 1
ATOM 669 N N . THR A 1 84 ? 8.917 5.358 -11.463 1.00 92.25 84 THR A N 1
ATOM 670 C CA . THR A 1 84 ? 8.525 4.898 -10.126 1.00 92.25 84 THR A CA 1
ATOM 671 C C . THR A 1 84 ? 9.540 5.310 -9.061 1.00 92.25 84 THR A C 1
ATOM 673 O O . THR A 1 84 ? 9.159 5.590 -7.928 1.00 92.25 84 THR A O 1
ATOM 676 N N . LYS A 1 85 ? 10.825 5.413 -9.418 1.00 94.06 85 LYS A N 1
ATOM 677 C CA . LYS A 1 85 ? 11.869 5.923 -8.524 1.00 94.06 85 LYS A CA 1
ATOM 678 C C . LYS A 1 85 ? 11.612 7.375 -8.125 1.00 94.06 85 LYS A C 1
ATOM 680 O O . LYS A 1 85 ? 11.717 7.696 -6.948 1.00 94.06 85 LYS A O 1
ATOM 685 N N . TYR A 1 86 ? 11.207 8.216 -9.076 1.00 93.75 86 TYR A N 1
ATOM 686 C CA . TYR A 1 86 ? 10.818 9.597 -8.788 1.00 93.75 86 TYR A CA 1
ATOM 687 C C . TYR A 1 86 ? 9.655 9.672 -7.783 1.00 93.75 86 TYR A C 1
ATOM 689 O O . TYR A 1 86 ? 9.743 10.399 -6.796 1.00 93.75 86 TYR A O 1
ATOM 697 N N . LEU A 1 87 ? 8.608 8.859 -7.981 1.00 94.56 87 LEU A N 1
ATOM 698 C CA . LEU A 1 87 ? 7.493 8.756 -7.029 1.00 94.56 87 LEU A CA 1
ATOM 699 C C . LEU A 1 87 ? 7.969 8.305 -5.643 1.00 94.56 87 LEU A C 1
ATOM 701 O O . LEU A 1 87 ? 7.619 8.919 -4.640 1.00 94.56 87 LEU A O 1
ATOM 705 N N . TYR A 1 88 ? 8.810 7.273 -5.582 1.00 94.88 88 TYR A N 1
ATOM 706 C CA . TYR A 1 88 ? 9.341 6.760 -4.322 1.00 94.88 88 TYR A CA 1
ATOM 707 C C . TYR A 1 88 ? 10.138 7.814 -3.541 1.00 94.88 88 TYR A C 1
ATOM 709 O O . TYR A 1 88 ? 9.938 7.966 -2.338 1.00 94.88 88 TYR A O 1
ATOM 717 N N . THR A 1 89 ? 10.981 8.597 -4.222 1.00 93.88 89 THR A N 1
ATOM 718 C CA . THR A 1 89 ? 11.720 9.704 -3.599 1.00 93.88 89 THR A CA 1
ATOM 719 C C . THR A 1 89 ? 10.790 10.786 -3.051 1.00 93.88 89 THR A C 1
ATOM 721 O O . THR A 1 89 ? 11.064 11.340 -1.987 1.00 93.88 89 THR A O 1
ATOM 724 N N . ASN A 1 90 ? 9.681 11.082 -3.733 1.00 94.94 90 ASN A N 1
ATOM 725 C CA . ASN A 1 90 ? 8.689 12.024 -3.215 1.00 94.94 90 ASN A CA 1
ATOM 726 C C . ASN A 1 90 ? 7.998 11.473 -1.965 1.00 94.94 90 ASN A C 1
ATOM 728 O O . ASN A 1 90 ? 7.954 12.171 -0.958 1.00 94.94 90 ASN A O 1
ATOM 732 N N . ILE A 1 91 ? 7.574 10.204 -1.974 1.00 95.38 91 ILE A N 1
ATOM 733 C CA . ILE A 1 91 ? 7.001 9.546 -0.789 1.00 95.38 91 ILE A CA 1
ATOM 734 C C . ILE A 1 91 ? 7.960 9.645 0.402 1.00 95.38 91 ILE A C 1
ATOM 736 O O . ILE A 1 91 ? 7.547 10.052 1.482 1.00 95.38 91 ILE A O 1
ATOM 740 N N . GLN A 1 92 ? 9.245 9.326 0.215 1.00 93.75 92 GLN A N 1
ATOM 741 C CA . GLN A 1 92 ? 10.252 9.378 1.284 1.00 93.75 92 GLN A CA 1
ATOM 742 C C . GLN A 1 92 ? 10.380 10.757 1.949 1.00 93.75 92 GLN A C 1
ATOM 744 O O . GLN A 1 92 ? 10.762 10.832 3.112 1.00 93.75 92 GLN A O 1
ATOM 749 N N . ARG A 1 93 ? 10.076 11.842 1.231 1.00 93.19 93 ARG A N 1
ATOM 750 C CA . ARG A 1 93 ? 10.113 13.210 1.773 1.00 93.19 93 ARG A CA 1
ATOM 751 C C . ARG A 1 93 ? 8.854 13.581 2.555 1.00 93.19 93 ARG A C 1
ATOM 753 O O . ARG A 1 93 ? 8.883 14.543 3.313 1.00 93.19 93 ARG A O 1
ATOM 760 N N . GLU A 1 94 ? 7.757 12.862 2.345 1.00 92.81 94 GLU A N 1
ATOM 761 C CA . GLU A 1 94 ? 6.430 13.225 2.850 1.00 92.81 94 GLU A CA 1
ATOM 762 C C . GLU A 1 94 ? 5.962 12.386 4.041 1.00 92.81 94 GLU A C 1
ATOM 764 O O . GLU A 1 94 ? 4.963 12.731 4.674 1.00 92.81 94 GLU A O 1
ATOM 769 N N . VAL A 1 95 ? 6.632 11.268 4.325 1.00 94.81 95 VAL A N 1
ATOM 770 C CA . VAL A 1 95 ? 6.162 10.258 5.280 1.00 94.81 95 VAL A CA 1
ATOM 771 C C . VAL A 1 95 ? 7.236 9.899 6.299 1.00 94.81 95 VAL A C 1
ATOM 773 O O . VAL A 1 95 ? 8.431 10.042 6.042 1.00 94.81 95 VAL A O 1
ATOM 776 N N . ASP A 1 96 ? 6.817 9.355 7.440 1.00 92.44 96 ASP A N 1
ATOM 777 C CA . ASP A 1 96 ? 7.759 8.825 8.424 1.00 92.44 96 ASP A CA 1
ATOM 778 C C . ASP A 1 96 ? 8.423 7.558 7.879 1.00 92.44 96 ASP A C 1
ATOM 780 O O . ASP A 1 96 ? 7.742 6.638 7.423 1.00 92.44 96 ASP A O 1
ATOM 784 N N . ILE A 1 97 ? 9.748 7.468 7.967 1.00 90.25 97 ILE A N 1
ATOM 785 C CA . ILE A 1 97 ? 10.487 6.273 7.552 1.00 90.25 97 ILE A CA 1
ATOM 786 C C . ILE A 1 97 ? 10.916 5.495 8.791 1.00 90.25 97 ILE A C 1
ATOM 788 O O . ILE A 1 97 ? 11.582 6.030 9.675 1.00 90.25 97 ILE A O 1
ATOM 792 N N . ILE A 1 98 ? 10.557 4.212 8.848 1.00 85.38 98 ILE A N 1
ATOM 793 C CA . ILE A 1 98 ? 10.922 3.322 9.953 1.00 85.38 98 ILE A CA 1
ATOM 794 C C . ILE A 1 98 ? 11.817 2.185 9.457 1.00 85.38 98 ILE A C 1
ATOM 796 O O . ILE A 1 98 ? 11.637 1.653 8.362 1.00 85.38 98 ILE A O 1
ATOM 800 N N . HIS A 1 99 ? 12.781 1.795 10.295 1.00 75.44 99 HIS A N 1
ATOM 801 C CA . HIS A 1 99 ? 13.779 0.785 9.966 1.00 75.44 99 HIS A CA 1
ATOM 802 C C . 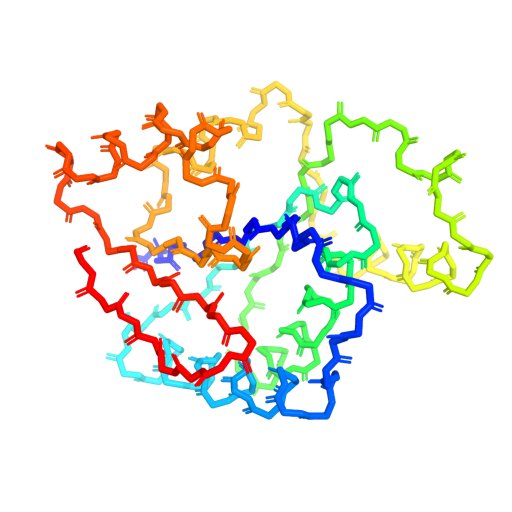HIS A 1 99 ? 13.154 -0.595 9.640 1.00 75.44 99 HIS A C 1
ATOM 804 O O . HIS A 1 99 ? 12.250 -1.041 10.360 1.00 75.44 99 HIS A O 1
ATOM 810 N N . PRO A 1 100 ? 13.681 -1.335 8.638 1.00 66.44 100 PRO A N 1
ATOM 811 C CA . PRO A 1 100 ? 13.200 -2.658 8.219 1.00 66.44 100 PRO A CA 1
ATOM 812 C C . PRO A 1 100 ? 12.928 -3.661 9.350 1.00 66.44 100 PRO A C 1
ATOM 814 O O . PRO A 1 100 ? 11.979 -4.436 9.302 1.00 66.44 100 PRO A O 1
ATOM 817 N N . ILE A 1 101 ? 13.748 -3.658 10.402 1.00 67.81 101 ILE A N 1
ATOM 818 C CA . ILE A 1 101 ? 13.601 -4.589 11.536 1.00 67.81 101 ILE A CA 1
ATOM 819 C C . ILE A 1 101 ? 12.274 -4.359 12.283 1.00 67.81 101 ILE A C 1
ATOM 821 O O . ILE A 1 101 ? 11.613 -5.310 12.694 1.00 67.81 101 ILE A O 1
ATOM 825 N N . GLN A 1 102 ? 11.841 -3.104 12.416 1.00 63.75 102 GLN A N 1
ATOM 826 C CA . GLN A 1 102 ? 10.592 -2.735 13.100 1.00 63.75 102 GLN A CA 1
ATOM 827 C C . GLN A 1 102 ? 9.369 -2.880 12.193 1.00 63.75 102 GLN A C 1
ATOM 829 O O . GLN A 1 102 ? 8.237 -3.018 12.655 1.00 63.75 102 GLN A O 1
ATOM 834 N N . SER A 1 103 ? 9.609 -2.894 10.891 1.00 65.75 103 SER A N 1
ATOM 835 C CA . SER A 1 103 ? 8.590 -2.929 9.863 1.00 65.75 103 SER A CA 1
ATOM 836 C C . SER A 1 103 ? 7.686 -4.171 9.982 1.00 65.75 103 SER A C 1
ATOM 838 O O . SER A 1 103 ? 6.463 -4.066 9.896 1.00 65.75 103 SER A O 1
ATOM 840 N N . ALA A 1 104 ? 8.248 -5.346 10.321 1.00 66.31 104 ALA A N 1
ATOM 841 C CA . ALA A 1 104 ? 7.463 -6.586 10.449 1.00 66.31 104 ALA A CA 1
ATOM 842 C C . ALA A 1 104 ? 6.574 -6.572 11.698 1.00 66.31 104 ALA A C 1
ATOM 844 O O . ALA A 1 104 ? 5.434 -7.032 11.656 1.00 66.31 104 ALA A O 1
ATOM 845 N N . SER A 1 105 ? 7.076 -5.993 12.792 1.00 65.75 105 SER A N 1
ATOM 846 C CA . SER A 1 105 ? 6.295 -5.758 14.008 1.00 65.75 105 SER A CA 1
ATOM 847 C C . SER A 1 105 ? 5.144 -4.787 13.738 1.00 65.75 105 SER A C 1
ATOM 849 O O . SER A 1 105 ? 4.025 -5.051 14.161 1.00 65.75 105 SER A O 1
ATOM 851 N N . ILE A 1 106 ? 5.352 -3.717 12.968 1.00 67.38 106 ILE A N 1
ATOM 852 C CA . ILE A 1 106 ? 4.276 -2.772 12.640 1.00 67.38 106 ILE A CA 1
ATOM 853 C C . ILE A 1 106 ? 3.224 -3.437 11.743 1.00 67.38 106 ILE A C 1
ATOM 855 O O . ILE A 1 106 ? 2.046 -3.451 12.107 1.00 67.38 106 ILE A O 1
ATOM 859 N N . LEU A 1 107 ? 3.656 -4.048 10.635 1.00 70.75 107 LEU A N 1
ATOM 860 C CA . LEU A 1 107 ? 2.791 -4.729 9.666 1.00 70.75 107 LEU A CA 1
ATOM 861 C C . LEU A 1 107 ? 1.979 -5.870 10.286 1.00 70.75 107 LEU A C 1
ATOM 863 O O . LEU A 1 107 ? 0.833 -6.085 9.897 1.00 70.75 107 LEU A O 1
ATOM 867 N N . LEU A 1 108 ? 2.546 -6.616 11.237 1.00 71.31 108 LEU A N 1
ATOM 868 C CA . LEU A 1 108 ? 1.865 -7.753 11.854 1.00 71.31 108 LEU A CA 1
ATOM 869 C C . LEU A 1 108 ? 1.161 -7.381 13.151 1.00 71.31 108 LEU A C 1
ATOM 871 O O . LEU A 1 108 ? 0.007 -7.744 13.325 1.00 71.31 108 LEU A O 1
ATOM 875 N N . GLN A 1 109 ? 1.799 -6.668 14.075 1.00 74.25 109 GLN A N 1
ATOM 876 C CA . GLN A 1 109 ? 1.266 -6.477 15.427 1.00 74.25 109 GLN A CA 1
ATOM 877 C C . GLN A 1 109 ? 0.321 -5.278 15.516 1.00 74.25 109 GLN A C 1
ATOM 879 O O . GLN A 1 109 ? -0.742 -5.407 16.121 1.00 74.25 109 GLN A O 1
ATOM 884 N N . ARG A 1 110 ? 0.643 -4.145 14.879 1.00 81.06 110 ARG A N 1
ATOM 885 C CA . ARG A 1 110 ? -0.107 -2.884 15.064 1.00 81.06 110 ARG A CA 1
ATOM 886 C C . ARG A 1 110 ? -1.263 -2.693 14.088 1.00 81.06 110 ARG A C 1
ATOM 888 O O . ARG A 1 110 ? -2.251 -2.049 14.425 1.00 81.06 110 ARG A O 1
ATOM 895 N N . SER A 1 111 ? -1.161 -3.273 12.903 1.00 86.94 111 SER A N 1
ATOM 896 C CA . SER A 1 111 ? -2.175 -3.125 11.861 1.00 86.94 111 SER A CA 1
ATOM 897 C C . SER A 1 111 ? -3.464 -3.867 12.194 1.00 86.94 111 SER A C 1
ATOM 899 O O . SER A 1 111 ? -3.437 -5.052 12.527 1.00 86.94 111 SER A O 1
ATOM 901 N N . LYS A 1 112 ? -4.593 -3.156 12.129 1.00 89.75 112 LYS A N 1
ATOM 902 C CA . LYS A 1 112 ? -5.946 -3.719 12.260 1.00 89.75 112 LYS A CA 1
ATOM 903 C C . LYS A 1 112 ? -6.480 -4.187 10.907 1.00 89.75 112 LYS A C 1
ATOM 905 O O . LYS A 1 112 ? -7.193 -5.185 10.858 1.00 89.75 112 LYS A O 1
ATOM 910 N N . TYR A 1 113 ? -6.104 -3.477 9.846 1.00 90.31 113 TYR A N 1
ATOM 911 C CA . TYR A 1 113 ? -6.490 -3.753 8.467 1.00 90.31 113 TYR A CA 1
ATOM 912 C C . TYR A 1 113 ? -5.258 -4.070 7.630 1.00 90.31 113 TYR A C 1
ATOM 914 O O . TYR A 1 113 ? -4.214 -3.432 7.798 1.00 90.31 113 TYR A O 1
ATOM 922 N N . LEU A 1 114 ? -5.394 -5.015 6.708 1.00 90.25 114 LEU A N 1
ATOM 923 C CA . LEU A 1 114 ? -4.392 -5.296 5.690 1.00 90.25 114 LEU A CA 1
ATOM 924 C C . LEU A 1 114 ? -5.051 -5.419 4.324 1.00 90.25 114 LEU A C 1
ATOM 926 O O . LEU A 1 114 ? -5.873 -6.305 4.110 1.00 90.25 114 LEU A O 1
ATOM 930 N N . LEU A 1 115 ? -4.631 -4.558 3.404 1.00 90.19 115 LEU A N 1
ATOM 931 C CA . LEU A 1 115 ? -4.901 -4.674 1.981 1.00 90.19 115 LEU A CA 1
ATOM 932 C C . LEU A 1 115 ? -3.875 -5.598 1.327 1.00 90.19 115 LEU A C 1
ATOM 934 O O . LEU A 1 115 ? -2.670 -5.348 1.408 1.00 90.19 115 LEU A O 1
ATOM 938 N N . LEU A 1 116 ? -4.368 -6.620 0.634 1.00 87.81 116 LEU A N 1
ATOM 939 C CA . LEU A 1 116 ? -3.591 -7.511 -0.216 1.00 87.81 116 LEU A CA 1
ATOM 940 C C . LEU A 1 116 ? -4.034 -7.347 -1.672 1.00 87.81 116 LEU A C 1
ATOM 942 O O . LEU A 1 116 ? -5.126 -7.777 -2.037 1.00 87.81 116 LEU A O 1
ATOM 946 N N . PHE A 1 117 ? -3.175 -6.760 -2.507 1.00 85.69 117 PHE A N 1
ATOM 947 C CA . PHE A 1 117 ? -3.393 -6.674 -3.953 1.00 85.69 117 PHE A CA 1
ATOM 948 C C . PHE A 1 117 ? -2.611 -7.774 -4.689 1.00 85.69 117 PHE A C 1
ATOM 950 O O . PHE A 1 117 ? -1.375 -7.766 -4.707 1.00 85.69 117 PHE A O 1
ATOM 957 N N . GLY A 1 118 ? -3.328 -8.723 -5.302 1.00 74.38 118 GLY A N 1
ATOM 958 C CA . GLY A 1 118 ? -2.751 -9.840 -6.066 1.00 74.38 118 GLY A CA 1
ATOM 959 C C . GLY A 1 118 ? -3.059 -11.224 -5.478 1.00 74.38 118 GLY A C 1
ATOM 960 O O . GLY A 1 118 ? -2.247 -11.808 -4.757 1.00 74.38 118 GLY A O 1
ATOM 961 N N . GLU A 1 119 ? -4.215 -11.779 -5.850 1.00 56.66 119 GLU A N 1
ATOM 962 C CA . GLU A 1 119 ? -4.779 -13.038 -5.332 1.00 56.66 119 GLU A CA 1
ATOM 963 C C . GLU A 1 119 ? -3.880 -14.278 -5.556 1.00 56.66 119 GLU A C 1
ATOM 965 O O . GLU A 1 119 ? -3.717 -15.120 -4.671 1.00 56.66 119 GLU A O 1
ATOM 970 N N . ASN A 1 120 ? -3.154 -14.344 -6.680 1.00 57.09 120 ASN A N 1
ATOM 971 C CA . ASN A 1 120 ? -2.279 -15.479 -7.037 1.00 57.09 120 ASN A CA 1
ATOM 972 C C . ASN A 1 120 ? -0.980 -15.595 -6.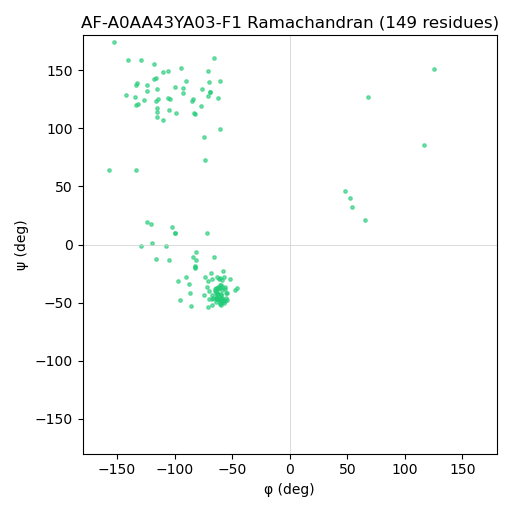201 1.00 57.09 120 ASN A C 1
ATOM 974 O O . ASN A 1 120 ? -0.071 -16.372 -6.533 1.00 57.09 120 ASN A O 1
ATOM 978 N N . ASN A 1 121 ? -0.864 -14.815 -5.123 1.00 59.81 121 ASN A N 1
ATOM 979 C CA . ASN A 1 121 ? 0.241 -14.837 -4.168 1.00 59.81 121 ASN A CA 1
ATOM 980 C C . ASN A 1 121 ? -0.211 -15.077 -2.716 1.00 59.81 121 ASN A C 1
ATOM 982 O O . ASN A 1 121 ? 0.584 -14.873 -1.796 1.00 59.81 121 ASN A O 1
ATOM 986 N N . ILE A 1 122 ? -1.420 -15.613 -2.488 1.00 64.38 122 ILE A N 1
ATOM 987 C CA . ILE A 1 122 ? -1.848 -16.096 -1.158 1.00 64.38 122 ILE A CA 1
ATOM 988 C C . ILE A 1 122 ? -0.772 -16.985 -0.517 1.00 64.38 122 ILE A C 1
ATOM 990 O O . ILE A 1 122 ? -0.484 -16.836 0.665 1.00 64.38 122 ILE A O 1
ATOM 994 N N . ASN A 1 123 ? -0.096 -17.844 -1.289 1.00 69.25 123 ASN A N 1
ATOM 995 C CA . ASN A 1 123 ? 0.995 -18.680 -0.774 1.00 69.25 123 ASN A CA 1
ATOM 996 C C . ASN A 1 123 ? 2.212 -17.873 -0.294 1.00 69.25 123 ASN A C 1
ATOM 998 O O . ASN A 1 123 ? 2.784 -18.202 0.746 1.00 69.25 123 ASN A O 1
ATOM 1002 N N . LYS A 1 124 ? 2.575 -16.787 -0.991 1.00 76.00 124 LYS A N 1
ATOM 1003 C CA . LYS A 1 124 ? 3.663 -15.880 -0.588 1.00 76.00 124 LYS A CA 1
ATOM 1004 C C . LYS A 1 124 ? 3.339 -15.189 0.739 1.00 76.00 124 LYS A C 1
ATOM 1006 O O . LYS A 1 124 ? 4.206 -15.074 1.602 1.00 76.00 124 LYS A O 1
ATOM 1011 N N . TYR A 1 125 ? 2.081 -14.784 0.925 1.00 78.94 125 TYR A N 1
ATOM 1012 C CA . TYR A 1 125 ? 1.614 -14.071 2.117 1.00 78.94 125 TYR A CA 1
ATOM 1013 C C . TYR A 1 125 ? 0.901 -14.968 3.143 1.00 78.94 125 TYR A C 1
ATOM 1015 O O . TYR A 1 125 ? 0.369 -14.461 4.128 1.00 78.94 125 TYR A O 1
ATOM 1023 N N . LYS A 1 126 ? 0.942 -16.299 2.988 1.00 82.25 126 LYS A N 1
ATOM 1024 C CA . LYS A 1 126 ? 0.173 -17.262 3.801 1.00 82.25 126 LYS A CA 1
ATOM 1025 C C . LYS A 1 126 ? 0.406 -17.094 5.298 1.00 82.25 126 LYS A C 1
ATOM 1027 O O . LYS A 1 126 ? -0.537 -17.136 6.081 1.00 82.25 126 LYS A O 1
ATOM 1032 N N . LYS A 1 127 ? 1.659 -16.862 5.702 1.00 83.38 127 LYS A N 1
ATOM 1033 C CA . LYS A 1 127 ? 2.015 -16.615 7.110 1.00 83.38 127 LYS A CA 1
ATOM 1034 C C . LYS A 1 127 ? 1.345 -15.349 7.654 1.00 83.38 127 LYS A C 1
ATOM 1036 O O . LYS A 1 127 ? 0.833 -15.375 8.767 1.00 83.38 127 LYS A O 1
ATOM 1041 N N . ILE A 1 128 ? 1.318 -14.276 6.863 1.00 81.88 128 ILE A N 1
ATOM 1042 C CA . ILE A 1 128 ? 0.705 -12.993 7.231 1.00 81.88 128 ILE A CA 1
ATOM 1043 C C . ILE A 1 128 ? -0.819 -13.136 7.286 1.00 81.88 128 ILE A C 1
ATOM 1045 O O . ILE A 1 128 ? -1.429 -12.766 8.282 1.00 81.88 128 ILE A O 1
ATOM 1049 N N . ILE A 1 129 ? -1.426 -13.760 6.274 1.00 82.94 129 ILE A N 1
ATOM 1050 C CA . ILE A 1 129 ? -2.871 -14.029 6.220 1.00 82.94 129 ILE A CA 1
ATOM 1051 C C . ILE A 1 129 ? -3.312 -14.852 7.436 1.00 82.94 129 ILE A C 1
ATOM 1053 O O . ILE A 1 129 ? -4.237 -14.464 8.146 1.00 82.94 129 ILE A O 1
ATOM 1057 N N . ASN A 1 130 ? -2.620 -15.957 7.728 1.00 84.75 130 ASN A N 1
ATOM 1058 C CA . ASN A 1 130 ? -2.936 -16.804 8.879 1.00 84.75 130 ASN A CA 1
ATOM 1059 C C . ASN A 1 130 ? -2.773 -16.056 10.204 1.00 84.75 130 ASN A C 1
ATOM 1061 O O . ASN A 1 130 ? -3.579 -16.243 11.113 1.00 84.75 130 ASN A O 1
ATOM 1065 N N . PHE A 1 131 ? -1.751 -15.202 10.316 1.00 86.69 131 PHE A N 1
ATOM 1066 C CA . PHE A 1 131 ? -1.577 -14.352 11.486 1.00 86.69 131 PHE A CA 1
ATOM 1067 C C . PHE A 1 131 ? -2.775 -13.411 11.669 1.00 86.69 131 PHE A C 1
ATOM 1069 O O . PHE A 1 131 ? -3.308 -13.322 12.771 1.00 86.69 131 PHE A O 1
ATOM 1076 N N . TYR A 1 132 ? -3.228 -12.742 10.609 1.00 85.94 132 TYR A N 1
ATOM 1077 C CA . TYR A 1 132 ? -4.370 -11.828 10.679 1.00 85.94 132 TYR A CA 1
ATOM 1078 C C . TYR A 1 132 ? -5.665 -12.550 11.063 1.00 85.94 132 TYR A C 1
ATOM 1080 O O . TYR A 1 132 ? -6.326 -12.123 12.009 1.00 85.94 132 TYR A O 1
ATOM 1088 N N . LYS A 1 133 ? -5.953 -13.698 10.433 1.00 84.12 133 LYS A N 1
ATOM 1089 C CA . LYS A 1 133 ? -7.111 -14.542 10.771 1.00 84.12 133 LYS A CA 1
ATOM 1090 C C . LYS A 1 133 ? -7.088 -14.995 12.231 1.00 84.12 133 LYS A C 1
ATOM 1092 O O . LYS A 1 133 ? -8.072 -14.836 12.944 1.00 84.12 133 LYS A O 1
ATOM 1097 N N . LYS A 1 134 ? -5.944 -15.503 12.711 1.00 87.88 134 LYS A N 1
ATOM 1098 C CA . LYS A 1 134 ? -5.787 -15.968 14.102 1.00 87.88 134 LYS A CA 1
ATOM 1099 C C . LYS A 1 134 ? -6.007 -14.851 15.130 1.00 87.88 134 LYS A C 1
ATOM 1101 O O . LYS A 1 134 ? -6.424 -15.134 16.246 1.00 87.88 134 LYS A O 1
ATOM 1106 N N . ASN A 1 135 ? -5.715 -13.604 14.765 1.00 86.00 135 ASN A N 1
ATOM 1107 C CA . ASN A 1 135 ? -5.819 -12.446 15.655 1.00 86.00 135 ASN A CA 1
ATOM 1108 C C . ASN A 1 135 ? -7.079 -11.597 15.404 1.00 86.00 135 ASN A C 1
ATOM 1110 O O . ASN A 1 135 ? -7.132 -10.462 15.873 1.00 86.00 135 ASN A O 1
ATOM 1114 N N . ASN A 1 136 ? -8.070 -12.118 14.668 1.00 84.31 136 ASN A N 1
ATOM 1115 C CA . ASN A 1 136 ? -9.326 -11.430 14.349 1.00 84.31 136 ASN A CA 1
ATOM 1116 C C . ASN A 1 136 ? -9.120 -10.026 13.732 1.00 84.31 136 ASN A C 1
ATOM 1118 O O . ASN A 1 136 ? -9.792 -9.051 14.077 1.00 84.31 136 ASN A O 1
ATOM 1122 N N . LYS A 1 137 ? -8.116 -9.913 12.857 1.00 88.94 137 LYS A N 1
ATOM 1123 C CA . LYS A 1 137 ? -7.791 -8.696 12.104 1.00 88.94 137 LYS A CA 1
ATOM 1124 C C . LYS A 1 137 ? -8.454 -8.744 10.735 1.00 88.94 13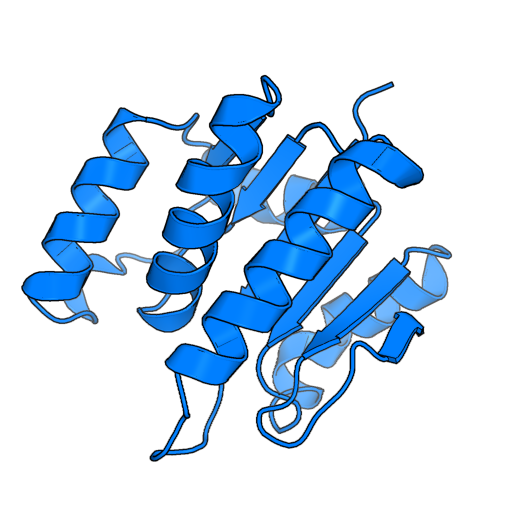7 LYS A C 1
ATOM 1126 O O . LYS A 1 137 ? -8.647 -9.819 10.185 1.00 88.94 137 LYS A O 1
ATOM 1131 N N . GLN A 1 138 ? -8.748 -7.576 10.179 1.00 87.81 138 GLN A N 1
ATOM 1132 C CA . GLN A 1 138 ? -9.504 -7.450 8.935 1.00 87.81 138 GLN A CA 1
ATOM 1133 C C . GLN A 1 138 ? -8.570 -7.582 7.729 1.00 87.81 138 GLN A C 1
ATOM 1135 O O . GLN A 1 138 ? -7.593 -6.831 7.604 1.00 87.81 138 GLN A O 1
ATOM 1140 N N . LEU A 1 139 ? -8.863 -8.539 6.852 1.00 87.00 139 LEU A N 1
ATOM 1141 C CA . LEU A 1 139 ? -8.145 -8.750 5.600 1.00 87.00 139 LEU A CA 1
ATOM 1142 C C . LEU A 1 139 ? -8.998 -8.271 4.439 1.00 87.00 139 LEU A C 1
ATOM 1144 O O . LEU A 1 139 ? -10.122 -8.722 4.269 1.00 87.00 139 LEU A O 1
ATOM 1148 N N . ILE A 1 140 ? -8.432 -7.396 3.620 1.00 86.69 140 ILE A N 1
ATOM 1149 C CA . ILE A 1 140 ? -9.086 -6.834 2.449 1.00 86.69 140 ILE A CA 1
ATOM 1150 C C . ILE A 1 140 ? -8.318 -7.311 1.222 1.00 86.69 140 ILE A C 1
ATOM 1152 O O . ILE A 1 140 ? -7.157 -6.947 1.026 1.00 86.69 140 ILE A O 1
ATOM 1156 N N . PHE A 1 141 ? -8.959 -8.122 0.391 1.00 83.12 141 PHE A N 1
ATOM 1157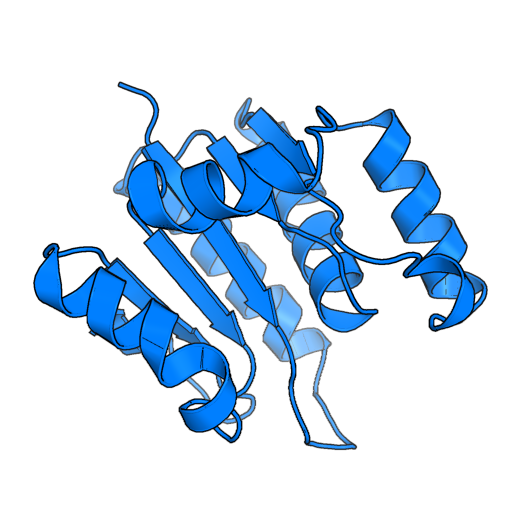 C CA . PHE A 1 141 ? -8.377 -8.560 -0.874 1.00 83.12 141 PHE A CA 1
ATOM 1158 C C . PHE A 1 141 ? -8.796 -7.630 -2.000 1.00 83.12 141 PHE A C 1
ATOM 1160 O O . PHE A 1 141 ? -9.963 -7.275 -2.112 1.00 83.12 141 PHE A O 1
ATOM 1167 N N . LEU A 1 142 ? -7.838 -7.240 -2.832 1.00 79.88 142 LEU A N 1
ATOM 1168 C CA . LEU A 1 142 ? -8.095 -6.546 -4.081 1.00 79.88 142 LEU A CA 1
ATOM 1169 C C . LEU A 1 142 ? -7.647 -7.455 -5.224 1.00 79.88 142 LEU A C 1
ATOM 1171 O O . LEU A 1 142 ? -6.461 -7.788 -5.331 1.00 79.88 142 LEU A O 1
ATOM 1175 N N . ASP A 1 143 ? -8.595 -7.847 -6.068 1.00 71.56 143 ASP A N 1
ATOM 1176 C CA . ASP A 1 143 ? -8.321 -8.487 -7.350 1.00 71.56 143 ASP A CA 1
ATOM 1177 C C . ASP A 1 143 ? -8.668 -7.544 -8.513 1.00 71.56 143 ASP A C 1
ATOM 1179 O O . ASP A 1 143 ? -9.577 -6.713 -8.439 1.00 71.56 143 ASP A O 1
ATOM 1183 N N . SER A 1 144 ? -7.913 -7.690 -9.601 1.00 58.00 144 SER A N 1
ATOM 1184 C CA . SER A 1 144 ? -8.121 -7.030 -10.890 1.00 58.00 144 SER A CA 1
ATOM 1185 C C . SER A 1 144 ? -9.549 -7.193 -11.439 1.00 58.00 144 SER A C 1
ATOM 1187 O O . SER A 1 144 ? -10.068 -6.267 -12.077 1.00 58.00 144 SER A O 1
ATOM 1189 N N . ASP A 1 145 ? -10.221 -8.305 -11.117 1.00 57.59 145 ASP A N 1
ATOM 1190 C CA . ASP A 1 145 ? -11.544 -8.647 -11.638 1.00 57.59 145 ASP A CA 1
ATOM 1191 C C . ASP A 1 145 ? -12.720 -8.340 -10.693 1.00 57.59 145 ASP A C 1
ATOM 1193 O O . ASP A 1 145 ? -13.813 -8.701 -11.077 1.00 57.59 145 ASP A O 1
ATOM 1197 N N . TYR A 1 146 ? -12.558 -7.625 -9.560 1.00 54.53 146 TYR A N 1
ATOM 1198 C CA . TYR A 1 146 ? -13.593 -7.025 -8.661 1.00 54.53 146 TYR A CA 1
ATOM 1199 C C . TYR A 1 146 ? -13.506 -7.420 -7.164 1.00 54.53 146 TYR A C 1
ATOM 1201 O O . TYR A 1 146 ? -13.139 -8.526 -6.798 1.00 54.53 146 TYR A O 1
ATOM 1209 N N . LEU A 1 147 ? -13.985 -6.460 -6.350 1.00 52.91 147 LEU A N 1
ATOM 1210 C CA . LEU A 1 147 ? -14.457 -6.480 -4.953 1.00 52.91 147 LEU A CA 1
ATOM 1211 C C . LEU A 1 147 ? -13.464 -6.743 -3.811 1.00 52.91 147 LEU A C 1
ATOM 1213 O O . LEU A 1 147 ? -12.779 -7.754 -3.734 1.00 52.91 147 LEU A O 1
ATOM 1217 N N . PHE A 1 148 ? -13.495 -5.810 -2.854 1.00 54.56 148 PHE A N 1
ATOM 1218 C CA . PHE A 1 148 ? -12.936 -5.973 -1.521 1.00 54.56 148 PHE A CA 1
ATOM 1219 C C . PHE A 1 148 ? -13.622 -7.141 -0.815 1.00 54.56 148 PHE A C 1
ATOM 1221 O O . PHE A 1 148 ? -14.719 -6.984 -0.285 1.00 54.56 148 PHE A O 1
ATOM 1228 N N . VAL A 1 149 ? -12.989 -8.312 -0.799 1.00 52.47 149 VAL A N 1
ATOM 1229 C CA . VAL A 1 149 ? -13.444 -9.407 0.062 1.00 52.47 149 VAL A CA 1
ATOM 1230 C C . VAL A 1 149 ? -12.875 -9.148 1.448 1.00 52.47 149 VAL A C 1
ATOM 1232 O O . VAL A 1 149 ? -11.656 -9.187 1.632 1.00 52.47 149 VAL A O 1
ATOM 1235 N N . ASN A 1 150 ? -13.758 -8.837 2.397 1.00 52.75 150 ASN A N 1
ATOM 1236 C CA . ASN A 1 150 ? -13.418 -8.777 3.810 1.00 52.75 150 ASN A CA 1
ATOM 1237 C C . ASN A 1 150 ? -13.493 -10.205 4.372 1.00 52.75 150 ASN A C 1
ATOM 1239 O O . ASN A 1 150 ? -14.575 -10.795 4.367 1.00 52.75 150 ASN A O 1
ATOM 1243 N N . ILE A 1 151 ? -12.353 -10.780 4.767 1.00 49.72 151 ILE A N 1
ATOM 1244 C CA . ILE A 1 151 ? -12.258 -12.133 5.356 1.00 49.72 151 ILE A CA 1
ATOM 1245 C C . ILE A 1 151 ? -11.838 -12.037 6.816 1.00 49.72 151 ILE A C 1
ATOM 1247 O O . ILE A 1 151 ? -10.866 -11.294 7.094 1.00 49.72 151 ILE A O 1
#

Sequence (151 aa):
MNITFSILADPKRQSIDWTKVISQIETLTKTVIRENGVNTFVCPCNNSYEIILFDTIIQIGKKFNAKFILTPYKNVEKTISSKTKYLYTNIQREVDIIHPIQSASILLQRSKYLLLFGENNINKYKKIINFYKKNNKQLIFLDSDYLFVNI

Radius of gyration: 14.23 Å; Cα contacts (8 Å, |Δi|>4): 247; chains: 1; bounding box: 34×34×37 Å

Organism: Clostridium botulinum (NCBI:txid1491)

Mean predicted aligned error: 5.64 Å

Solvent-accessible surface area (backbone atoms only — not comparable to full-atom values): 8325 Å² total; per-residue (Å²): 129,88,33,25,37,26,53,47,48,64,60,86,67,91,80,72,67,58,72,60,53,50,55,50,51,53,52,49,53,53,44,39,35,74,78,65,52,39,41,33,40,38,35,36,46,63,44,62,60,29,39,56,54,47,51,57,46,48,71,54,37,54,82,69,74,39,45,48,34,39,24,44,77,58,78,31,75,81,78,42,55,73,72,52,42,54,52,48,57,52,50,64,74,74,35,49,78,45,60,43,83,56,31,57,52,44,62,63,71,57,30,48,34,36,40,40,34,28,70,98,35,53,79,81,42,39,70,58,54,51,50,33,59,78,66,76,26,47,33,33,36,43,46,99,90,61,66,75,48,79,92

Secondary structure (DSSP, 8-state):
---EEEEEE----S---HHHHHHHHHHHHHHHHHTT---EEEE---SHHHHHHHHHHHHHHGGGT-EEEE---S-GGGTS-HHHHHHHHHHHHHSEE--HHHHHHIIIIIEEEEEEE-GGGHHHHHHHHHHHHHTT-EEEEE-TTS--EE-

Foldseek 3Di:
DAAEEEEDEDAPDPDFPVVVVLVVLLVVLCCCVPPVVHQEYEYQCLELVSLVSLLSSCVRSVVVNGAYEHEHDDPHCVVYDPVSNVSVVVVVVVHHYDYNVCRVCCLQPRHLEYEYEYPVCCVVCVVSVVSCVVVVGWYFYDYSVDDTDTD